Protein AF-A0A931HHF3-F1 (afdb_monomer)

Sequence (99 aa):
PATTTELGSLPTGGPAVGPARRNSMGQASVRIAARLAHGELATRTHRSHASDPTVDNDELLSLLGEYLLAGGLEKPEIHATLGGQPIVVDLQAPQRPTR

Structure (mmCIF, N/CA/C/O backbone):
data_AF-A0A931HHF3-F1
#
_entry.id   AF-A0A931HHF3-F1
#
loop_
_atom_site.group_PDB
_atom_site.id
_atom_site.type_symbol
_atom_site.label_atom_id
_atom_site.label_alt_id
_atom_site.label_comp_id
_atom_site.label_asym_id
_atom_site.label_entity_id
_atom_site.label_seq_id
_atom_site.pdbx_PDB_ins_code
_atom_site.Cartn_x
_atom_site.Cartn_y
_atom_site.Cartn_z
_atom_site.occupancy
_atom_site.B_iso_or_equiv
_atom_site.auth_seq_id
_atom_site.auth_comp_id
_atom_site.auth_asym_id
_atom_site.auth_atom_id
_atom_site.pdbx_PDB_model_num
ATOM 1 N N . PRO A 1 1 ? -12.761 -1.012 65.355 1.00 38.38 1 PRO A N 1
ATOM 2 C CA . PRO A 1 1 ? -13.488 -0.106 64.436 1.00 38.38 1 PRO A CA 1
ATOM 3 C C . PRO A 1 1 ? -12.547 0.516 63.390 1.00 38.38 1 PRO A C 1
ATOM 5 O O . PRO A 1 1 ? -11.536 1.098 63.763 1.00 38.38 1 PRO A O 1
ATOM 8 N N . ALA A 1 2 ? -12.927 0.332 62.117 1.00 43.00 2 ALA A N 1
ATOM 9 C CA . ALA A 1 2 ? -12.391 0.878 60.860 1.00 43.00 2 ALA A CA 1
ATOM 10 C C . ALA A 1 2 ? -10.985 0.439 60.393 1.00 43.00 2 ALA A C 1
ATOM 12 O O . ALA A 1 2 ? -10.009 1.180 60.456 1.00 43.00 2 ALA A O 1
ATOM 13 N N . THR A 1 3 ? -10.942 -0.767 59.826 1.00 44.69 3 THR A N 1
ATOM 14 C CA . THR A 1 3 ? -9.999 -1.197 58.787 1.00 44.69 3 THR A CA 1
ATOM 15 C C . THR A 1 3 ? -10.467 -0.615 57.448 1.00 44.69 3 THR A C 1
ATOM 17 O O . THR A 1 3 ? -11.558 -0.958 56.999 1.00 44.69 3 THR A O 1
ATOM 20 N N . THR A 1 4 ? -9.662 0.222 56.794 1.00 49.81 4 THR A N 1
ATOM 21 C CA . THR A 1 4 ? -9.855 0.572 55.376 1.00 49.81 4 THR A CA 1
ATOM 22 C C . THR A 1 4 ? -8.587 0.183 54.637 1.00 49.81 4 THR A C 1
ATOM 24 O O . THR A 1 4 ? -7.662 0.971 54.470 1.00 49.81 4 THR A O 1
ATOM 27 N N . THR A 1 5 ? -8.520 -1.092 54.266 1.00 49.94 5 THR A N 1
ATOM 28 C CA . THR A 1 5 ? -7.602 -1.574 53.238 1.00 49.94 5 THR A CA 1
ATOM 29 C C . THR A 1 5 ? -8.188 -1.129 51.910 1.00 49.94 5 THR A C 1
ATOM 31 O O . THR A 1 5 ? -9.261 -1.591 51.523 1.00 49.94 5 THR A O 1
ATOM 34 N N . GLU A 1 6 ? -7.517 -0.188 51.252 1.00 47.78 6 GLU A N 1
ATOM 35 C CA . GLU A 1 6 ? -7.880 0.241 49.909 1.00 47.78 6 GLU A CA 1
ATOM 36 C C . GLU A 1 6 ? -7.833 -0.967 48.973 1.00 47.78 6 GLU A C 1
ATOM 38 O O . GLU A 1 6 ? -6.797 -1.607 48.775 1.00 47.78 6 GLU A O 1
ATOM 43 N N . LEU A 1 7 ? -9.010 -1.315 48.457 1.00 44.09 7 LEU A N 1
ATOM 44 C CA . LEU A 1 7 ? -9.195 -2.295 47.406 1.00 44.09 7 LEU A CA 1
ATOM 45 C C . LEU A 1 7 ? -8.416 -1.815 46.183 1.00 44.09 7 LEU A C 1
ATOM 47 O O . LEU A 1 7 ? -8.849 -0.915 45.466 1.00 44.09 7 LEU A O 1
ATOM 51 N N . GLY A 1 8 ? -7.263 -2.440 45.952 1.00 41.91 8 GLY A N 1
ATOM 52 C CA . GLY A 1 8 ? -6.588 -2.401 44.669 1.00 41.91 8 GLY A CA 1
ATOM 53 C C . GLY A 1 8 ? -7.566 -2.860 43.595 1.00 41.91 8 GLY A C 1
ATOM 54 O O . GLY A 1 8 ? -7.943 -4.030 43.539 1.00 41.91 8 GLY A O 1
ATOM 55 N N . SER A 1 9 ? -8.005 -1.909 42.777 1.00 42.09 9 SER A N 1
ATOM 56 C CA . SER A 1 9 ? -8.811 -2.139 41.589 1.00 42.09 9 SER A CA 1
ATOM 57 C C . SER A 1 9 ? -8.144 -3.198 40.715 1.00 42.09 9 SER A C 1
ATOM 59 O O . SER A 1 9 ? -7.090 -2.958 40.127 1.00 42.09 9 SER A O 1
ATOM 61 N N . LEU A 1 10 ? -8.760 -4.376 40.621 1.00 53.38 10 LEU A N 1
ATOM 62 C CA . LEU A 1 10 ? -8.417 -5.353 39.598 1.00 53.38 10 LEU A CA 1
ATOM 63 C C . LEU A 1 10 ? -8.785 -4.751 38.232 1.00 53.38 10 LEU A C 1
ATOM 65 O O . LEU A 1 10 ? -9.951 -4.393 38.040 1.00 53.38 10 LEU A O 1
ATOM 69 N N . PRO A 1 11 ? -7.869 -4.673 37.251 1.00 52.28 11 PRO A N 1
ATOM 70 C CA . PRO A 1 11 ? -8.280 -4.474 35.874 1.00 52.28 11 PRO A CA 1
ATOM 71 C C . PRO A 1 11 ? -8.943 -5.765 35.373 1.00 52.28 11 PRO A C 1
ATOM 73 O O . PRO A 1 11 ? -8.304 -6.665 34.832 1.00 52.28 11 PRO A O 1
ATOM 76 N N . THR A 1 12 ? -10.257 -5.852 35.565 1.00 56.12 12 THR A N 1
ATOM 77 C CA . THR A 1 12 ? -11.139 -6.684 34.746 1.00 56.12 12 THR A CA 1
ATOM 78 C C . THR A 1 12 ? -11.102 -6.134 33.324 1.00 56.12 12 THR A C 1
ATOM 80 O O . THR A 1 12 ? -11.582 -5.029 33.086 1.00 56.12 12 THR A O 1
ATOM 83 N N . GLY A 1 13 ? -10.555 -6.892 32.369 1.00 47.41 13 GLY A N 1
ATOM 84 C CA . GLY A 1 13 ? -10.760 -6.577 30.953 1.00 47.41 13 GLY A CA 1
ATOM 85 C C . GLY A 1 13 ? -9.729 -7.122 29.971 1.00 47.41 13 GLY A C 1
ATOM 86 O O . GLY A 1 13 ? -9.101 -6.323 29.293 1.00 47.41 13 GLY A O 1
ATOM 87 N N . GLY A 1 14 ? -9.606 -8.452 29.848 1.00 58.06 14 GLY A N 1
ATOM 88 C CA . GLY A 1 14 ? -9.016 -9.142 28.684 1.00 58.06 14 GLY A CA 1
ATOM 89 C C . GLY A 1 14 ? -7.568 -8.774 28.303 1.00 58.06 14 GLY A C 1
ATOM 90 O O . GLY A 1 14 ? -6.961 -7.863 28.860 1.00 58.06 14 GLY A O 1
ATOM 91 N N . PRO A 1 15 ? -6.944 -9.476 27.340 1.00 50.88 15 PRO A N 1
ATOM 92 C CA . PRO A 1 15 ? -5.709 -8.984 26.756 1.00 50.88 15 PRO A CA 1
ATOM 93 C C . PRO A 1 15 ? -6.043 -7.700 25.993 1.00 50.88 15 PRO A C 1
ATOM 95 O O . PRO A 1 15 ? -6.559 -7.746 24.878 1.00 50.88 15 PRO A O 1
ATOM 98 N N . ALA A 1 16 ? -5.750 -6.547 26.591 1.00 53.59 16 ALA A N 1
ATOM 99 C CA . ALA A 1 16 ? -5.701 -5.285 25.879 1.00 53.59 16 ALA A CA 1
ATOM 100 C C . ALA A 1 16 ? -4.685 -5.441 24.736 1.00 53.59 16 ALA A C 1
ATOM 102 O O . ALA A 1 16 ? -3.465 -5.389 24.927 1.00 53.59 16 ALA A O 1
ATOM 103 N N . VAL A 1 17 ? -5.186 -5.709 23.530 1.00 52.97 17 VAL A N 1
ATOM 104 C CA . VAL A 1 17 ? -4.410 -5.646 22.294 1.00 52.97 17 VAL A CA 1
ATOM 105 C C . VAL A 1 17 ? -4.116 -4.166 22.088 1.00 52.97 17 VAL A C 1
ATOM 107 O O . VAL A 1 17 ? -4.866 -3.448 21.437 1.00 52.97 17 VAL A O 1
ATOM 110 N N . GLY A 1 18 ? -3.065 -3.68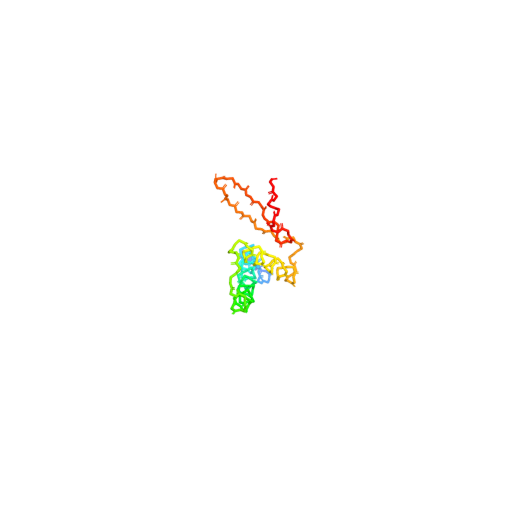2 22.750 1.00 52.47 18 GLY A N 1
ATOM 111 C CA . GLY A 1 18 ? -2.677 -2.282 22.677 1.00 52.47 18 GLY A CA 1
ATOM 112 C C . GLY A 1 18 ? -2.430 -1.849 21.225 1.00 52.47 18 GLY A C 1
ATOM 113 O O . GLY A 1 18 ? -2.145 -2.698 20.372 1.00 52.47 18 GLY A O 1
ATOM 114 N N . PRO A 1 19 ? -2.467 -0.538 20.932 1.00 58.00 19 PRO A N 1
ATOM 115 C CA . PRO A 1 19 ? -2.229 0.009 19.592 1.00 58.00 19 PRO A CA 1
ATOM 116 C C . PRO A 1 19 ? -0.956 -0.544 18.936 1.00 58.00 19 PRO A C 1
ATOM 118 O O . PRO A 1 19 ? -0.950 -0.874 17.756 1.00 58.00 19 PRO A O 1
ATOM 121 N N . ALA A 1 20 ? 0.099 -0.757 19.728 1.00 58.12 20 ALA A N 1
ATOM 122 C CA . ALA A 1 20 ? 1.347 -1.366 19.275 1.00 58.12 20 ALA A CA 1
ATOM 123 C C . ALA A 1 20 ? 1.179 -2.812 18.772 1.00 58.12 20 ALA A C 1
ATOM 125 O O . ALA A 1 20 ? 1.805 -3.188 17.786 1.00 58.12 20 ALA A O 1
ATOM 126 N N . ARG A 1 21 ? 0.314 -3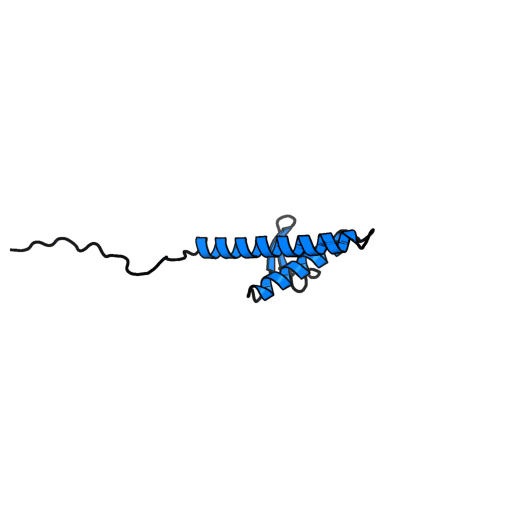.616 19.407 1.00 58.16 21 ARG A N 1
ATOM 127 C CA . ARG A 1 21 ? 0.050 -5.011 19.022 1.00 58.16 21 ARG A CA 1
ATOM 128 C C . ARG A 1 21 ? -0.834 -5.089 17.766 1.00 58.16 21 ARG A C 1
ATOM 130 O O . ARG A 1 21 ? -0.640 -5.960 16.921 1.00 58.16 21 ARG A O 1
ATOM 137 N N . ARG A 1 22 ? -1.755 -4.129 17.603 1.00 59.97 22 ARG A N 1
ATOM 138 C CA . ARG A 1 22 ? -2.531 -3.927 16.365 1.00 59.97 22 ARG A CA 1
ATOM 139 C C . ARG A 1 22 ? -1.620 -3.501 15.204 1.00 59.97 22 ARG A C 1
ATOM 141 O O . ARG A 1 22 ? -1.716 -4.071 14.122 1.00 59.97 22 ARG A O 1
ATOM 148 N N . ASN A 1 23 ? -0.668 -2.601 15.462 1.00 65.44 23 ASN A N 1
ATOM 149 C CA . ASN A 1 23 ? 0.348 -2.189 14.490 1.00 65.44 23 ASN A CA 1
ATOM 150 C C . ASN A 1 23 ? 1.312 -3.332 14.141 1.00 65.44 23 ASN A C 1
ATOM 152 O O . ASN A 1 23 ? 1.655 -3.500 12.974 1.00 65.44 23 ASN A O 1
ATOM 156 N N . SER A 1 24 ? 1.727 -4.150 15.116 1.00 69.44 24 SER A N 1
ATOM 157 C CA . SER A 1 24 ? 2.602 -5.300 14.855 1.00 69.44 24 SER A CA 1
ATOM 158 C C . SER A 1 24 ? 1.900 -6.382 14.042 1.00 69.44 24 SER A C 1
ATOM 160 O O . SER A 1 24 ? 2.523 -6.979 13.172 1.00 69.44 24 SER A O 1
ATOM 162 N N . MET A 1 25 ? 0.608 -6.616 14.299 1.00 72.50 25 MET A N 1
ATOM 163 C CA . MET A 1 25 ? -0.193 -7.553 13.515 1.00 72.50 25 MET A CA 1
ATOM 164 C C . MET A 1 25 ? -0.368 -7.041 12.084 1.00 72.50 25 MET A C 1
ATOM 166 O O . MET A 1 25 ? -0.062 -7.780 11.161 1.00 72.50 25 MET A O 1
ATOM 170 N N . GLY A 1 26 ? -0.721 -5.764 11.894 1.00 75.81 26 GLY A N 1
ATOM 171 C CA . GLY A 1 26 ? -0.811 -5.153 10.562 1.00 75.81 26 GLY A CA 1
ATOM 172 C C . GLY A 1 26 ? 0.509 -5.207 9.785 1.00 75.81 26 GLY A C 1
ATOM 173 O O . GLY A 1 26 ? 0.528 -5.617 8.629 1.00 75.81 26 GLY A O 1
ATOM 174 N N . GLN A 1 27 ? 1.639 -4.892 10.430 1.00 76.19 27 GLN A N 1
ATOM 175 C CA . GLN A 1 27 ? 2.957 -5.032 9.800 1.00 76.19 27 GLN A CA 1
ATOM 176 C C . GLN A 1 27 ? 3.305 -6.485 9.464 1.00 76.19 27 GLN A C 1
ATOM 178 O O . GLN A 1 27 ? 3.934 -6.734 8.438 1.00 76.19 27 GLN A O 1
ATOM 183 N N . ALA A 1 28 ? 2.916 -7.449 10.303 1.00 75.19 28 ALA A N 1
ATOM 184 C CA . ALA A 1 28 ? 3.101 -8.863 9.998 1.00 75.19 28 ALA A CA 1
ATOM 185 C C . ALA A 1 28 ? 2.276 -9.273 8.767 1.00 75.19 28 ALA A C 1
ATOM 187 O O . ALA A 1 28 ? 2.825 -9.920 7.878 1.00 75.19 28 ALA A O 1
ATOM 188 N N . SER A 1 29 ? 1.017 -8.831 8.662 1.00 73.25 29 SER A N 1
ATOM 189 C CA . SER A 1 29 ? 0.159 -9.062 7.491 1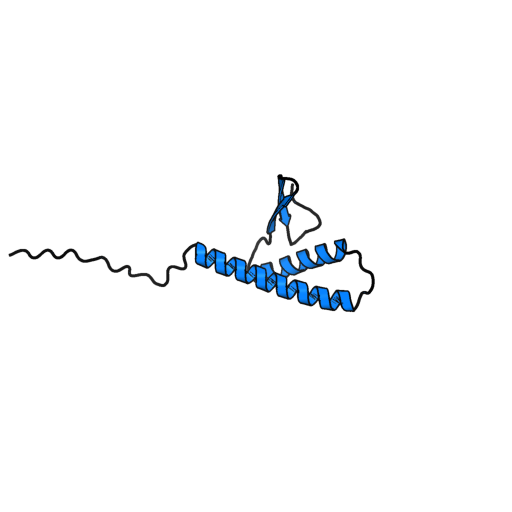.00 73.25 29 SER A CA 1
ATOM 190 C C . SER A 1 29 ? 0.778 -8.501 6.213 1.00 73.25 29 SER A C 1
ATOM 192 O O . SER A 1 29 ? 0.880 -9.215 5.221 1.00 73.25 29 SER A O 1
ATOM 194 N N . VAL A 1 30 ? 1.268 -7.256 6.257 1.00 77.75 30 VAL A N 1
ATOM 195 C CA . VAL A 1 30 ? 1.941 -6.607 5.119 1.00 77.75 30 VAL A CA 1
ATOM 196 C C . VAL A 1 30 ? 3.192 -7.378 4.705 1.00 77.75 30 VAL A C 1
ATOM 198 O O . VAL A 1 30 ? 3.409 -7.608 3.520 1.00 77.75 30 VAL A O 1
ATOM 201 N N . ARG A 1 31 ? 4.002 -7.842 5.665 1.00 82.75 31 ARG A N 1
ATOM 202 C CA . ARG A 1 31 ? 5.202 -8.645 5.371 1.00 82.75 31 ARG A CA 1
ATOM 203 C C . ARG A 1 31 ? 4.862 -9.999 4.751 1.00 82.75 31 ARG A C 1
ATOM 205 O O . ARG A 1 31 ? 5.588 -10.453 3.871 1.00 82.75 31 ARG A O 1
ATOM 212 N N . ILE A 1 32 ? 3.787 -10.647 5.201 1.00 81.81 32 ILE A N 1
ATOM 213 C CA . ILE A 1 32 ? 3.318 -11.914 4.625 1.00 81.81 32 ILE A CA 1
ATOM 214 C C . ILE A 1 32 ? 2.813 -11.679 3.200 1.00 81.81 32 ILE A C 1
ATOM 216 O O . ILE A 1 32 ? 3.272 -12.365 2.293 1.00 81.81 32 ILE A O 1
ATOM 220 N N . ALA A 1 33 ? 1.956 -10.677 2.992 1.00 81.06 33 ALA A N 1
ATOM 221 C CA . ALA A 1 33 ? 1.459 -10.283 1.675 1.00 81.06 33 ALA A CA 1
ATOM 222 C C . ALA A 1 33 ? 2.608 -9.961 0.706 1.00 81.06 33 ALA A C 1
ATOM 224 O O . ALA A 1 33 ? 2.641 -10.482 -0.403 1.00 81.06 33 ALA A O 1
ATOM 225 N N . ALA A 1 34 ? 3.614 -9.203 1.155 1.00 80.94 34 ALA A N 1
ATOM 226 C CA . ALA A 1 34 ? 4.803 -8.903 0.360 1.00 80.94 34 ALA A CA 1
ATOM 227 C C . ALA A 1 34 ? 5.594 -10.167 -0.004 1.00 80.94 34 ALA A C 1
ATOM 229 O O . ALA A 1 34 ? 6.065 -10.300 -1.131 1.00 80.94 34 ALA A O 1
ATOM 230 N N . ARG A 1 35 ? 5.722 -11.124 0.924 1.00 82.00 35 ARG A N 1
ATOM 231 C CA . ARG A 1 35 ? 6.409 -12.394 0.656 1.00 82.00 35 ARG A CA 1
ATOM 232 C C . ARG A 1 35 ? 5.647 -13.264 -0.346 1.00 82.00 35 ARG A C 1
ATOM 234 O O . ARG A 1 35 ? 6.287 -13.890 -1.186 1.00 82.00 35 ARG A O 1
ATOM 24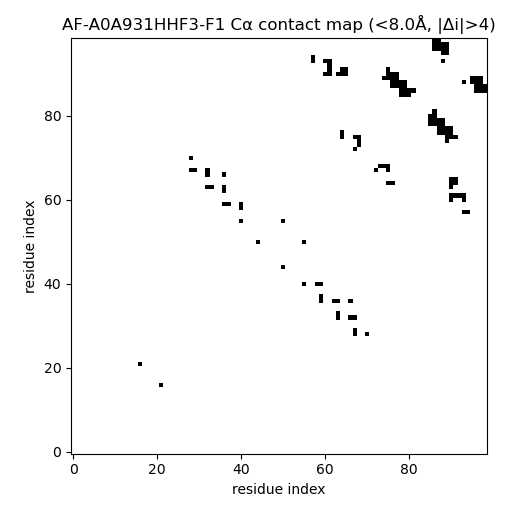1 N N . LEU A 1 36 ? 4.317 -13.299 -0.255 1.00 82.88 36 LEU A N 1
ATOM 242 C CA . LEU A 1 36 ? 3.460 -14.011 -1.206 1.00 82.88 36 LEU A CA 1
ATOM 243 C C . LEU A 1 36 ? 3.554 -13.380 -2.599 1.00 82.88 36 LEU A C 1
ATOM 245 O O . LEU A 1 36 ? 3.856 -14.082 -3.562 1.00 82.88 36 LEU A O 1
ATOM 249 N N . ALA A 1 37 ? 3.423 -12.054 -2.678 1.00 79.62 37 ALA A N 1
ATOM 250 C CA . ALA A 1 37 ? 3.540 -11.310 -3.926 1.00 79.62 37 ALA A CA 1
ATOM 251 C C . ALA A 1 37 ? 4.905 -11.524 -4.601 1.00 79.62 37 ALA A C 1
ATOM 253 O O . ALA A 1 37 ? 4.987 -11.811 -5.793 1.00 79.62 37 ALA A O 1
ATOM 254 N N . HIS A 1 38 ? 5.992 -11.466 -3.826 1.00 78.81 38 HIS A N 1
ATOM 255 C CA . HIS A 1 38 ? 7.338 -11.673 -4.356 1.00 78.81 38 HIS A CA 1
ATOM 256 C C . HIS A 1 38 ? 7.564 -13.107 -4.867 1.00 78.81 38 HIS A C 1
ATOM 258 O O . HIS A 1 38 ? 8.235 -13.299 -5.877 1.00 78.81 38 HIS A O 1
ATOM 264 N N . GLY A 1 39 ? 6.998 -14.122 -4.203 1.00 74.12 39 GLY A N 1
ATOM 265 C CA . GLY A 1 39 ? 7.089 -15.517 -4.651 1.00 74.12 39 GLY A CA 1
ATOM 266 C C . GLY A 1 39 ? 6.344 -15.777 -5.966 1.00 74.12 39 GLY A C 1
ATOM 267 O O . GLY A 1 39 ? 6.852 -16.472 -6.851 1.00 74.12 39 GLY A O 1
ATOM 268 N N . GLU A 1 40 ? 5.163 -15.185 -6.126 1.00 77.50 40 GLU A N 1
ATOM 269 C CA . GLU A 1 40 ? 4.421 -15.238 -7.386 1.00 77.50 40 GLU A CA 1
ATOM 270 C C . GLU A 1 40 ? 5.138 -14.506 -8.518 1.00 77.50 40 GLU A C 1
ATOM 272 O O . GLU A 1 40 ? 5.252 -15.043 -9.618 1.00 77.50 40 GLU A O 1
ATOM 277 N N . LEU A 1 41 ? 5.684 -13.318 -8.259 1.00 74.81 41 LEU A N 1
ATOM 278 C CA . LEU A 1 41 ? 6.435 -12.600 -9.282 1.00 74.81 41 LEU A CA 1
ATOM 279 C C . LEU A 1 41 ? 7.693 -13.375 -9.686 1.00 74.81 41 LEU A C 1
ATOM 281 O O . LEU A 1 41 ? 7.917 -13.590 -10.870 1.00 74.81 41 LEU A O 1
ATOM 285 N N . ALA A 1 42 ? 8.456 -13.907 -8.728 1.00 70.81 42 ALA A N 1
ATOM 286 C CA . ALA A 1 42 ? 9.643 -14.710 -9.024 1.00 70.81 42 ALA A CA 1
ATOM 287 C C . ALA A 1 42 ? 9.326 -15.941 -9.897 1.00 70.81 42 ALA A C 1
ATOM 289 O O . ALA A 1 42 ? 10.115 -16.306 -10.771 1.00 70.81 42 ALA A O 1
ATOM 290 N N . THR A 1 43 ? 8.156 -16.566 -9.709 1.00 72.62 43 THR A N 1
ATOM 291 C CA . THR A 1 43 ? 7.706 -17.679 -10.565 1.00 72.62 43 THR A CA 1
ATOM 292 C C . THR A 1 43 ? 7.257 -17.229 -11.961 1.00 72.62 43 THR A C 1
ATOM 294 O O . THR A 1 43 ? 7.441 -17.989 -12.916 1.00 72.62 43 THR A O 1
ATOM 297 N N . ARG A 1 44 ? 6.734 -16.003 -12.118 1.00 69.25 44 ARG A N 1
ATOM 298 C CA . ARG A 1 44 ? 6.410 -15.389 -13.423 1.00 69.25 44 ARG A CA 1
ATOM 299 C C . ARG A 1 44 ? 7.672 -14.932 -14.168 1.00 69.25 44 ARG A C 1
ATOM 301 O O . ARG A 1 44 ? 7.837 -15.279 -15.337 1.00 69.25 44 ARG A O 1
ATOM 308 N N . THR A 1 45 ? 8.607 -14.271 -13.487 1.00 62.31 45 THR A N 1
ATOM 309 C CA . THR A 1 45 ? 9.895 -13.811 -14.036 1.00 62.31 45 THR A CA 1
ATOM 310 C C . THR A 1 45 ? 10.767 -14.974 -14.511 1.00 62.31 45 THR A C 1
ATOM 312 O O . THR A 1 45 ? 11.373 -14.894 -15.574 1.00 62.31 45 THR A O 1
ATOM 315 N N . HIS A 1 46 ? 10.778 -16.113 -13.805 1.00 59.00 46 HIS A N 1
ATOM 316 C CA . HIS A 1 46 ? 11.485 -17.312 -14.282 1.00 59.00 46 HIS A CA 1
ATOM 317 C C . HIS A 1 46 ? 10.949 -17.854 -15.622 1.00 59.00 46 HIS A C 1
ATOM 319 O O . HIS A 1 46 ? 11.662 -18.588 -16.310 1.00 59.00 46 HIS A O 1
ATOM 325 N N . ARG A 1 47 ? 9.705 -17.518 -15.992 1.00 60.16 47 ARG A N 1
ATOM 326 C CA . ARG A 1 47 ? 9.071 -17.908 -17.260 1.00 60.16 47 ARG A CA 1
ATOM 327 C C . ARG A 1 47 ? 9.249 -16.846 -18.354 1.00 60.16 47 ARG A C 1
ATOM 329 O O . ARG A 1 47 ? 9.350 -17.211 -19.522 1.00 60.16 47 ARG A O 1
ATOM 336 N N . SER A 1 48 ? 9.325 -15.569 -17.983 1.00 54.88 48 SER A N 1
ATOM 337 C CA . SER A 1 48 ? 9.521 -14.436 -18.894 1.00 54.88 48 SER A CA 1
ATOM 338 C C . SER A 1 48 ? 10.962 -13.928 -18.824 1.00 54.88 48 SER A C 1
ATOM 340 O O . SER A 1 48 ? 11.289 -12.995 -18.100 1.00 54.88 48 SER A O 1
ATOM 342 N N . HIS A 1 49 ? 11.853 -14.556 -19.589 1.00 50.28 49 HIS A N 1
ATOM 343 C CA . HIS A 1 49 ? 13.219 -14.065 -19.766 1.00 50.28 49 HIS A CA 1
ATOM 344 C C . HIS A 1 49 ? 13.164 -12.770 -20.608 1.00 50.28 49 HIS A C 1
ATOM 346 O O . HIS A 1 49 ? 12.866 -12.851 -21.797 1.00 50.28 49 HIS A O 1
ATOM 352 N N . ALA A 1 50 ? 13.467 -11.619 -19.990 1.00 54.53 50 ALA A N 1
ATOM 353 C CA . ALA A 1 50 ? 13.515 -10.253 -20.553 1.00 54.53 50 ALA A CA 1
ATOM 354 C C . ALA A 1 50 ? 12.261 -9.363 -20.371 1.00 54.53 50 ALA A C 1
ATOM 356 O O . ALA A 1 50 ? 11.728 -8.832 -21.345 1.00 54.53 50 ALA A O 1
ATOM 357 N N . SER A 1 51 ? 11.826 -9.133 -19.128 1.00 56.53 51 SER A N 1
ATOM 358 C CA . SER A 1 51 ? 10.949 -8.002 -18.776 1.00 56.53 51 SER A CA 1
ATOM 359 C C . SER A 1 51 ? 11.744 -6.823 -18.195 1.00 56.53 51 SER A C 1
ATOM 361 O O . SER A 1 51 ? 12.796 -6.989 -17.579 1.00 56.53 51 SER A O 1
ATOM 363 N N . ASP A 1 52 ? 11.261 -5.610 -18.472 1.00 58.62 52 ASP A N 1
ATOM 364 C CA . ASP A 1 52 ? 11.766 -4.356 -17.912 1.00 58.62 52 ASP A CA 1
ATOM 365 C C . ASP A 1 52 ? 11.586 -4.371 -16.379 1.00 58.62 52 ASP A C 1
ATOM 367 O O . ASP A 1 52 ? 10.464 -4.590 -15.912 1.00 58.62 52 ASP A O 1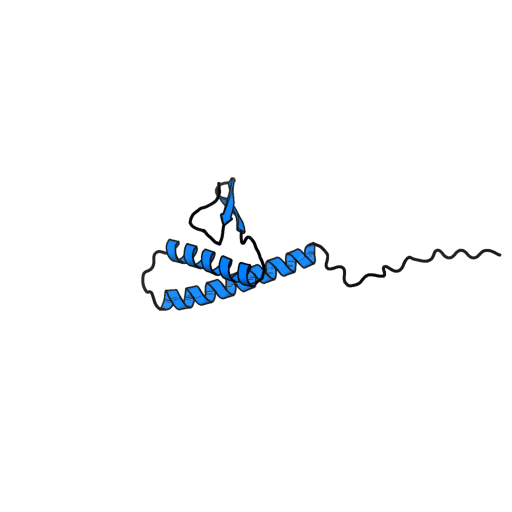
ATOM 371 N N . PRO A 1 53 ? 12.642 -4.112 -15.583 1.00 60.97 53 PRO A N 1
ATOM 372 C CA . PRO A 1 53 ? 12.572 -4.175 -14.124 1.00 60.97 53 PRO A CA 1
ATOM 373 C C . PRO A 1 53 ? 11.539 -3.217 -13.518 1.00 60.97 53 PRO A C 1
ATOM 375 O O . PRO A 1 53 ? 11.108 -3.422 -12.387 1.00 60.97 53 PRO A O 1
ATOM 378 N N . THR A 1 54 ? 11.134 -2.158 -14.223 1.00 64.50 54 THR A N 1
ATOM 379 C CA . THR A 1 54 ? 10.087 -1.241 -13.747 1.00 64.50 54 THR A CA 1
ATOM 380 C C . THR A 1 54 ? 8.692 -1.863 -13.817 1.00 64.50 54 THR A C 1
ATOM 382 O O . THR A 1 54 ? 7.905 -1.693 -12.888 1.00 64.50 54 THR A O 1
ATOM 385 N N . VAL A 1 55 ? 8.423 -2.668 -14.848 1.00 66.12 55 VAL A N 1
ATOM 386 C CA . VAL A 1 55 ? 7.153 -3.390 -15.024 1.00 66.12 55 VAL A CA 1
ATOM 387 C C . VAL A 1 55 ? 6.989 -4.453 -13.939 1.00 66.12 55 VAL A C 1
ATOM 389 O O . VAL A 1 55 ? 5.917 -4.569 -13.347 1.00 66.12 55 VAL A O 1
ATOM 392 N N . ASP A 1 56 ? 8.075 -5.157 -13.608 1.00 72.50 56 ASP A N 1
ATOM 393 C CA . ASP A 1 56 ? 8.087 -6.147 -12.528 1.00 72.50 56 ASP A CA 1
ATOM 394 C C . ASP A 1 56 ? 7.769 -5.499 -11.159 1.00 72.50 56 ASP A C 1
ATOM 396 O O . ASP A 1 56 ? 7.103 -6.101 -10.315 1.00 72.50 56 ASP A O 1
ATOM 400 N N . ASN A 1 57 ? 8.200 -4.250 -10.928 1.00 78.62 57 ASN A N 1
ATOM 401 C CA . ASN A 1 57 ? 7.890 -3.521 -9.693 1.00 78.62 57 ASN A CA 1
ATOM 402 C C . ASN A 1 57 ? 6.417 -3.095 -9.614 1.00 78.62 57 ASN A C 1
ATOM 404 O O . ASN A 1 57 ? 5.804 -3.241 -8.557 1.00 78.62 57 ASN A O 1
ATOM 408 N N . ASP A 1 58 ? 5.829 -2.608 -10.706 1.00 81.88 58 ASP A N 1
ATOM 409 C CA . ASP A 1 58 ? 4.407 -2.243 -10.736 1.00 81.88 58 ASP A CA 1
ATOM 410 C C . ASP A 1 58 ? 3.499 -3.464 -10.539 1.00 81.88 58 ASP A C 1
ATOM 412 O O . ASP A 1 58 ? 2.494 -3.392 -9.823 1.00 81.88 58 ASP A O 1
ATOM 416 N N . GLU A 1 59 ? 3.867 -4.606 -11.128 1.00 81.88 59 GLU A N 1
ATOM 417 C CA . GLU A 1 59 ? 3.153 -5.871 -10.939 1.00 8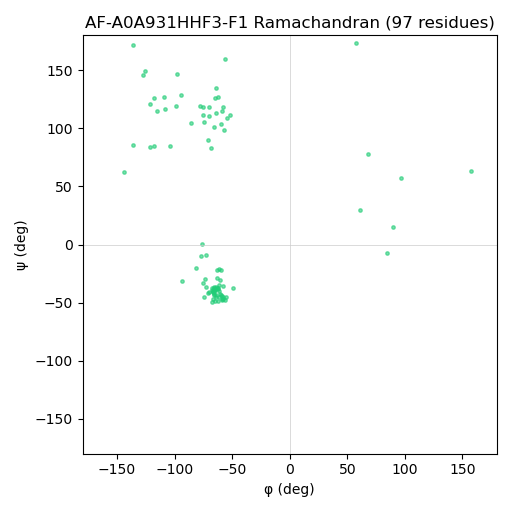1.88 59 GLU A CA 1
ATOM 418 C C . GLU A 1 59 ? 3.274 -6.363 -9.488 1.00 81.88 59 GLU A C 1
ATOM 420 O O . GLU A 1 59 ? 2.277 -6.782 -8.894 1.00 81.88 59 GLU A O 1
ATOM 425 N N . LEU A 1 60 ? 4.455 -6.223 -8.870 1.00 85.06 60 LEU A N 1
ATOM 426 C CA . LEU A 1 60 ? 4.652 -6.516 -7.447 1.00 85.06 60 LEU A CA 1
ATOM 427 C C . LEU A 1 60 ? 3.749 -5.661 -6.555 1.00 85.06 60 LEU A C 1
ATOM 429 O O . LEU A 1 60 ? 3.127 -6.183 -5.627 1.00 85.06 60 LEU A O 1
ATOM 433 N N . LEU A 1 61 ? 3.703 -4.351 -6.806 1.00 87.81 61 LEU A N 1
ATOM 434 C CA . LEU A 1 61 ? 2.904 -3.411 -6.021 1.00 87.81 61 LEU A CA 1
ATOM 435 C C . LEU A 1 61 ? 1.406 -3.689 -6.179 1.00 87.81 61 LEU A C 1
ATOM 437 O O . LEU A 1 61 ? 0.683 -3.676 -5.183 1.00 87.81 61 LEU A O 1
ATOM 441 N N . SER A 1 62 ? 0.968 -4.020 -7.394 1.00 85.75 62 SER A N 1
ATOM 442 C CA . SER A 1 62 ? -0.419 -4.404 -7.675 1.00 85.75 62 SER A CA 1
ATOM 443 C C . SER A 1 62 ? -0.805 -5.677 -6.918 1.00 85.75 62 SER A C 1
ATOM 445 O O . SER A 1 62 ? -1.810 -5.711 -6.209 1.00 85.75 62 SER A O 1
ATOM 447 N N . LEU A 1 63 ? 0.042 -6.708 -6.988 1.00 87.25 63 LEU A N 1
ATOM 448 C CA . LEU A 1 63 ? -0.196 -7.985 -6.319 1.00 87.25 63 LEU A CA 1
ATOM 449 C C . LEU A 1 63 ? -0.179 -7.842 -4.788 1.00 87.25 63 LEU A C 1
ATOM 451 O O . LEU A 1 63 ? -0.989 -8.446 -4.086 1.00 87.25 63 LEU A O 1
ATOM 455 N N . LEU A 1 64 ? 0.701 -6.994 -4.249 1.00 87.44 64 LEU A N 1
ATOM 456 C CA . LEU A 1 64 ? 0.674 -6.623 -2.834 1.00 87.44 64 LEU A CA 1
ATOM 457 C C . LEU A 1 64 ? -0.663 -5.966 -2.456 1.00 87.44 64 LEU A C 1
ATOM 459 O O . LEU A 1 64 ? -1.228 -6.305 -1.415 1.00 87.44 64 LEU A O 1
ATOM 463 N N . GLY A 1 65 ? -1.175 -5.059 -3.292 1.00 87.81 65 GLY A N 1
ATOM 464 C CA . GLY A 1 65 ? -2.489 -4.440 -3.118 1.00 87.81 65 GLY A CA 1
ATOM 465 C C . GLY A 1 65 ? -3.614 -5.471 -3.035 1.00 87.81 65 GLY A C 1
ATOM 466 O O . GLY A 1 65 ? -4.410 -5.428 -2.096 1.00 87.81 65 GLY A O 1
ATOM 467 N N . GLU A 1 66 ? -3.634 -6.442 -3.950 1.00 88.62 66 GLU A N 1
ATOM 468 C CA . GLU A 1 66 ? -4.609 -7.541 -3.963 1.00 88.62 66 GLU A CA 1
ATOM 469 C C . GLU A 1 66 ? -4.565 -8.374 -2.678 1.00 88.62 66 GLU A C 1
ATOM 471 O O . GLU A 1 66 ? -5.602 -8.623 -2.058 1.00 88.62 66 GLU A O 1
ATOM 476 N N . TYR A 1 67 ? -3.368 -8.758 -2.227 1.00 86.62 67 TYR A N 1
ATOM 477 C CA . TYR A 1 67 ? -3.209 -9.520 -0.989 1.00 86.62 67 TYR A CA 1
ATOM 478 C C . TYR A 1 67 ? -3.666 -8.743 0.249 1.00 86.62 67 TYR A C 1
ATOM 480 O O . TYR A 1 67 ? -4.249 -9.322 1.169 1.00 86.62 67 TYR A O 1
ATOM 488 N N . LEU A 1 68 ? -3.423 -7.432 0.287 1.00 86.44 68 LEU A N 1
ATOM 489 C CA . LEU A 1 68 ? -3.866 -6.579 1.386 1.00 86.44 68 LEU A CA 1
ATOM 490 C C . LEU A 1 68 ? -5.388 -6.389 1.391 1.00 86.44 68 LEU A C 1
ATOM 492 O O . LEU A 1 68 ? -5.997 -6.475 2.458 1.00 86.44 68 LEU A O 1
ATOM 496 N N . LEU A 1 69 ? -6.007 -6.215 0.222 1.00 88.75 69 LEU A N 1
ATOM 497 C CA . LEU A 1 69 ? -7.466 -6.173 0.069 1.00 88.75 69 LEU A CA 1
ATOM 498 C C . LEU A 1 69 ? -8.116 -7.486 0.495 1.00 88.75 69 LEU A C 1
ATOM 500 O O . LEU A 1 69 ? -9.078 -7.475 1.261 1.00 88.75 69 LEU A O 1
ATOM 504 N N . ALA A 1 70 ? -7.559 -8.621 0.064 1.00 84.69 70 ALA A N 1
ATOM 505 C CA . ALA A 1 70 ? -8.010 -9.943 0.491 1.00 84.69 70 ALA A CA 1
ATOM 506 C C . ALA A 1 70 ? -7.868 -10.137 2.013 1.00 84.69 70 ALA A C 1
ATOM 508 O O . ALA A 1 70 ? -8.673 -10.829 2.634 1.00 84.69 70 ALA A O 1
ATOM 509 N N . GLY A 1 71 ? -6.877 -9.483 2.627 1.00 80.38 71 GLY A N 1
ATOM 510 C CA . GLY A 1 71 ? -6.694 -9.400 4.077 1.00 80.38 71 GLY A CA 1
ATOM 511 C C . GLY A 1 71 ? -7.636 -8.426 4.800 1.00 80.38 71 GLY A C 1
ATOM 512 O O . GLY A 1 71 ? -7.535 -8.298 6.021 1.00 80.38 71 GLY A O 1
ATOM 513 N N . GLY A 1 72 ? -8.538 -7.748 4.082 1.00 83.38 72 GLY A N 1
ATOM 514 C CA . GLY A 1 72 ? -9.521 -6.811 4.631 1.00 83.38 72 GLY A CA 1
ATOM 515 C C . GLY A 1 72 ? -9.050 -5.356 4.729 1.00 83.38 72 GLY A C 1
ATOM 516 O O . GLY A 1 72 ? -9.677 -4.568 5.436 1.00 83.38 72 GLY A O 1
ATOM 517 N N . LEU A 1 73 ? -7.952 -4.978 4.063 1.00 82.06 73 LEU A N 1
ATOM 518 C CA . LEU A 1 73 ? -7.504 -3.586 3.995 1.00 82.06 73 LEU A CA 1
ATOM 519 C C . LEU A 1 73 ? -8.221 -2.858 2.849 1.00 82.06 73 LEU A C 1
ATOM 521 O O . LEU A 1 73 ? -7.868 -3.039 1.692 1.00 82.06 73 LEU A O 1
ATOM 525 N N . GLU A 1 74 ? -9.203 -2.015 3.174 1.00 84.19 74 GLU A N 1
ATOM 526 C CA . GLU A 1 74 ? -10.073 -1.344 2.187 1.00 84.19 74 GLU A CA 1
ATOM 527 C C . GLU A 1 74 ? -9.332 -0.391 1.234 1.00 84.19 74 GLU A C 1
ATOM 529 O O . GLU A 1 74 ? -9.765 -0.198 0.101 1.00 84.19 74 GLU A O 1
ATOM 534 N N . LYS A 1 75 ? -8.219 0.201 1.685 1.00 87.31 75 LYS A N 1
ATOM 535 C CA . LYS A 1 75 ? -7.417 1.155 0.911 1.00 87.31 75 LYS A CA 1
ATOM 536 C C . LYS A 1 75 ? -5.923 0.834 1.062 1.00 87.31 75 LYS A C 1
ATOM 538 O O . LYS A 1 75 ? -5.282 1.338 1.988 1.00 87.31 75 LYS A O 1
ATOM 543 N N . PRO A 1 76 ? -5.372 -0.075 0.242 1.00 87.06 76 PRO A N 1
ATOM 544 C CA . PRO A 1 76 ? -3.979 -0.479 0.359 1.00 87.06 76 PRO A CA 1
ATOM 545 C C . PRO A 1 76 ? -3.054 0.623 -0.174 1.00 87.06 76 PRO A C 1
ATOM 547 O O . PRO A 1 76 ? -2.920 0.811 -1.377 1.00 87.06 76 PRO A O 1
ATOM 550 N N . GLU A 1 77 ? -2.399 1.348 0.734 1.00 89.94 77 GLU A N 1
ATOM 551 C CA . GLU A 1 77 ? -1.506 2.464 0.402 1.00 89.94 77 GLU A CA 1
ATOM 552 C C . GLU A 1 77 ? -0.127 2.303 1.051 1.00 89.94 77 GLU A C 1
ATOM 554 O O . GLU A 1 77 ? -0.000 1.819 2.180 1.00 89.94 77 GLU A O 1
ATOM 559 N N . ILE A 1 78 ? 0.915 2.756 0.350 1.00 85.38 78 ILE A N 1
ATOM 560 C CA . ILE A 1 78 ? 2.273 2.878 0.892 1.00 85.38 78 ILE A CA 1
ATOM 561 C C . ILE A 1 78 ? 2.609 4.350 1.060 1.00 85.38 78 ILE A C 1
ATOM 563 O O . ILE A 1 78 ? 2.541 5.132 0.115 1.00 85.38 78 ILE A O 1
ATOM 567 N N . HIS A 1 79 ? 3.025 4.713 2.270 1.00 87.50 79 HIS A N 1
ATOM 568 C CA . HIS A 1 79 ? 3.553 6.036 2.568 1.00 87.50 79 HIS A CA 1
ATOM 569 C C . HIS A 1 79 ? 5.079 5.954 2.558 1.00 87.50 79 HIS A C 1
ATOM 571 O O . HIS A 1 79 ? 5.670 5.206 3.340 1.00 87.50 79 HIS A O 1
ATOM 577 N N . ALA A 1 80 ? 5.714 6.713 1.672 1.00 83.31 80 ALA A N 1
ATOM 578 C CA . ALA A 1 80 ? 7.164 6.749 1.525 1.00 83.31 80 ALA A CA 1
ATOM 579 C C . ALA A 1 80 ? 7.654 8.192 1.380 1.00 83.31 80 ALA A C 1
ATOM 581 O O . ALA A 1 80 ? 6.863 9.120 1.236 1.00 83.31 80 ALA A O 1
ATOM 582 N N . THR A 1 81 ? 8.970 8.385 1.408 1.00 85.88 81 THR A N 1
ATOM 583 C CA . THR A 1 81 ? 9.589 9.694 1.185 1.00 85.88 81 THR A CA 1
ATOM 584 C C . THR A 1 81 ? 10.527 9.596 -0.007 1.00 85.88 81 THR A C 1
ATOM 586 O O . THR A 1 81 ? 11.479 8.818 0.023 1.00 85.88 81 THR A O 1
ATOM 589 N N . LEU A 1 82 ? 10.288 10.402 -1.040 1.00 80.62 82 LEU A N 1
ATOM 590 C CA . LEU A 1 82 ? 11.123 10.479 -2.237 1.00 80.62 82 LEU A CA 1
ATOM 591 C C . LEU A 1 82 ? 11.748 11.873 -2.319 1.00 80.62 82 LEU A C 1
ATOM 593 O O . LEU A 1 82 ? 11.043 12.870 -2.436 1.00 80.62 82 LEU A O 1
ATOM 597 N N . GLY A 1 83 ? 13.076 11.961 -2.201 1.00 85.31 83 GLY A N 1
ATOM 598 C CA . GLY A 1 83 ? 13.780 13.251 -2.249 1.00 85.31 83 GLY A CA 1
ATOM 599 C C . GLY A 1 83 ? 13.378 14.229 -1.134 1.00 85.31 83 GLY A C 1
ATOM 600 O O . GLY A 1 83 ? 13.390 15.436 -1.345 1.00 85.31 83 GLY A O 1
ATOM 601 N N . GLY A 1 84 ? 12.983 13.720 0.038 1.00 90.25 84 GLY A N 1
ATOM 602 C CA . GLY A 1 84 ? 12.501 14.533 1.164 1.00 90.25 84 GLY A CA 1
ATOM 603 C C . GLY A 1 84 ? 11.012 14.892 1.108 1.00 90.25 84 GLY A C 1
ATOM 604 O O . GLY A 1 84 ? 10.483 15.396 2.095 1.00 90.25 84 GLY A O 1
ATOM 605 N N . GLN A 1 85 ? 10.320 14.581 0.010 1.00 87.62 85 GLN A N 1
ATOM 606 C CA . GLN A 1 85 ? 8.886 14.805 -0.134 1.0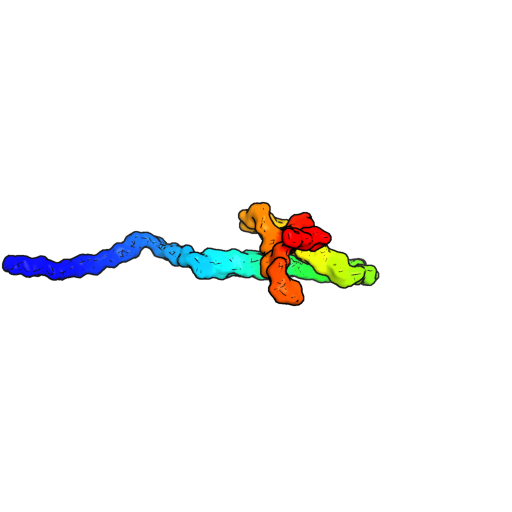0 87.62 85 GLN A CA 1
ATOM 607 C C . GLN A 1 85 ? 8.106 13.536 0.248 1.00 87.62 85 GLN A C 1
ATOM 609 O O . GLN A 1 85 ? 8.417 12.464 -0.283 1.00 87.62 85 GLN A O 1
ATOM 614 N N . PRO A 1 86 ? 7.099 13.616 1.139 1.00 87.81 86 PRO A N 1
ATOM 615 C CA . PRO A 1 86 ? 6.194 12.497 1.370 1.00 87.81 86 PRO A CA 1
ATOM 616 C C . PRO A 1 86 ? 5.395 12.197 0.099 1.00 87.81 86 PRO A C 1
ATOM 618 O O . PRO A 1 86 ? 4.866 13.107 -0.539 1.00 87.81 86 PRO A O 1
ATOM 621 N N . ILE A 1 87 ? 5.308 10.917 -0.242 1.00 86.94 87 ILE A N 1
ATOM 622 C CA . ILE A 1 87 ? 4.500 10.388 -1.336 1.00 86.94 87 ILE A CA 1
ATOM 623 C C . ILE A 1 87 ? 3.574 9.297 -0.808 1.00 86.94 87 ILE A C 1
ATOM 625 O O . ILE A 1 87 ? 3.917 8.567 0.129 1.00 86.94 87 ILE A O 1
ATOM 629 N N . VAL A 1 88 ? 2.412 9.182 -1.442 1.00 88.50 88 VAL A N 1
ATOM 630 C CA . VAL A 1 88 ? 1.467 8.092 -1.213 1.00 88.50 88 VAL A CA 1
ATOM 631 C C . VAL A 1 88 ? 1.314 7.326 -2.517 1.00 88.50 88 VAL A C 1
ATOM 633 O O . VAL A 1 88 ? 1.048 7.914 -3.568 1.00 88.50 88 VAL A O 1
ATOM 636 N N . VAL A 1 89 ? 1.529 6.018 -2.445 1.00 87.06 89 VAL A N 1
ATOM 637 C CA . VAL A 1 89 ? 1.350 5.099 -3.567 1.00 87.06 89 VAL A CA 1
ATOM 638 C C . VAL A 1 89 ? 0.107 4.270 -3.297 1.00 87.06 89 VAL A C 1
ATOM 640 O O . VAL A 1 89 ? 0.074 3.510 -2.328 1.00 87.06 89 VAL A O 1
ATOM 643 N N . ASP A 1 90 ? -0.895 4.423 -4.156 1.00 88.12 90 ASP A N 1
ATOM 644 C CA . ASP A 1 90 ? -2.074 3.565 -4.181 1.00 88.12 90 ASP A CA 1
ATOM 645 C C . ASP A 1 90 ? -1.701 2.222 -4.817 1.00 88.12 90 ASP A C 1
ATOM 647 O O . ASP A 1 90 ? -1.298 2.163 -5.979 1.00 88.12 90 ASP A O 1
ATOM 651 N N . LEU A 1 91 ? -1.823 1.135 -4.058 1.00 87.56 91 LEU A N 1
ATOM 652 C CA . LEU A 1 91 ? -1.476 -0.203 -4.532 1.00 87.56 91 LEU A CA 1
ATOM 653 C C . LEU A 1 91 ? -2.531 -0.808 -5.463 1.00 87.56 91 LEU A C 1
ATOM 655 O O . LEU A 1 91 ? -2.254 -1.823 -6.093 1.00 87.56 91 LEU A O 1
ATOM 659 N N . GLN A 1 92 ? -3.713 -0.197 -5.598 1.00 84.50 92 GLN A N 1
ATOM 660 C CA . GLN A 1 92 ? -4.669 -0.544 -6.657 1.00 84.50 92 GLN A CA 1
ATOM 661 C C . GLN A 1 92 ? -4.319 0.122 -7.995 1.00 84.50 92 GLN A C 1
ATOM 663 O O . GLN A 1 92 ? -4.778 -0.323 -9.048 1.00 84.50 92 GLN A O 1
ATOM 668 N N . ALA A 1 93 ? -3.517 1.190 -7.966 1.00 83.12 93 ALA A N 1
ATOM 669 C CA . ALA A 1 93 ? -3.095 1.940 -9.143 1.00 83.12 93 ALA A CA 1
ATOM 670 C C . ALA A 1 93 ? -1.644 2.450 -9.002 1.00 83.12 93 ALA A C 1
ATOM 672 O O . ALA A 1 93 ? -1.413 3.664 -9.045 1.00 83.12 93 ALA A O 1
ATOM 673 N N . PRO A 1 94 ? -0.644 1.552 -8.891 1.00 75.19 94 PRO A N 1
ATOM 674 C CA . PRO A 1 94 ? 0.729 1.925 -8.528 1.00 75.19 94 PRO A CA 1
ATOM 675 C C . PRO A 1 94 ? 1.415 2.852 -9.541 1.00 75.19 94 PRO A C 1
ATOM 677 O O . PRO A 1 94 ? 2.303 3.618 -9.176 1.00 75.19 94 PRO A O 1
ATOM 680 N N . GLN A 1 95 ? 0.938 2.875 -10.789 1.00 73.06 95 GLN A N 1
ATOM 681 C CA . GLN A 1 95 ? 1.439 3.770 -11.838 1.00 73.06 95 GLN A CA 1
ATOM 682 C C . GLN A 1 95 ? 1.039 5.242 -11.659 1.00 73.06 95 GLN A C 1
ATOM 684 O O . GLN A 1 95 ? 1.512 6.111 -12.393 1.00 73.06 95 GLN A O 1
ATOM 689 N N . ARG A 1 96 ? 0.147 5.548 -10.710 1.00 68.19 96 ARG A N 1
ATOM 690 C CA . ARG A 1 96 ? -0.265 6.917 -10.388 1.00 68.19 96 ARG A CA 1
ATOM 691 C C . ARG A 1 96 ? 0.114 7.233 -8.946 1.00 68.19 96 ARG A C 1
ATOM 693 O O . ARG A 1 96 ?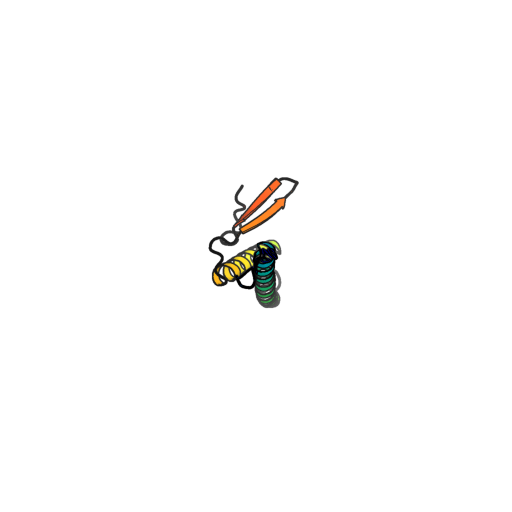 -0.736 7.115 -8.066 1.00 68.19 96 ARG A O 1
ATOM 700 N N . PRO A 1 97 ? 1.357 7.672 -8.682 1.00 60.31 97 PRO A N 1
ATOM 701 C CA . PRO A 1 97 ? 1.664 8.251 -7.384 1.00 60.31 97 PRO A CA 1
ATOM 702 C C . PRO A 1 97 ? 0.733 9.448 -7.157 1.00 60.31 97 PRO A C 1
ATOM 704 O O . PRO A 1 97 ? 0.727 10.408 -7.933 1.00 60.31 97 PRO A O 1
ATOM 707 N N . THR A 1 98 ? -0.101 9.371 -6.122 1.00 56.50 98 THR A N 1
ATOM 708 C CA . THR A 1 98 ? -0.947 10.490 -5.705 1.00 56.50 98 THR A CA 1
ATOM 709 C C . THR A 1 98 ? -0.046 11.562 -5.097 1.00 56.50 98 THR A C 1
ATOM 711 O O . THR A 1 98 ? 0.678 11.292 -4.136 1.00 56.50 98 THR A O 1
ATOM 714 N N . ARG A 1 99 ? -0.034 12.746 -5.721 1.00 50.47 99 ARG A N 1
ATOM 715 C CA . ARG A 1 99 ? 0.759 13.913 -5.308 1.00 50.47 99 ARG A CA 1
ATOM 716 C C . ARG A 1 99 ? 0.053 14.714 -4.221 1.00 50.47 99 ARG A C 1
ATOM 718 O O . ARG A 1 99 ? -1.168 14.930 -4.373 1.00 50.47 99 ARG A O 1
#

pLDDT: mean 71.36, std 14.9, range [38.38, 90.25]

Foldseek 3Di:
DDDDDDPDDDPDDPPPCDPVNVVVVLVVQLVVQLVVLVVVLVVVCVVDPDDDVVVSVLSSLLSSLVSVVVVVNPWDWDWDADPNRIWIAGSNCRVDTDD

Solvent-accessible surface area (backbone atoms only — not comparable to full-atom values): 5954 Å² total; per-residue (Å²): 139,85,86,82,79,79,78,76,79,74,87,83,69,80,87,73,73,44,72,67,53,51,49,51,49,52,51,49,50,52,54,50,28,45,51,51,26,50,52,53,46,54,60,50,48,76,70,48,85,86,69,61,73,67,59,57,50,46,53,39,38,33,42,28,19,51,44,35,40,76,70,68,39,92,75,40,66,47,82,48,69,60,97,86,41,80,40,40,32,37,15,90,45,48,92,51,65,52,128

Mean predicted aligned error: 14.06 Å

Radius of gyration: 22.3 Å; Cα contacts (8 Å, |Δi|>4): 74; chains: 1; bounding box: 27×33×85 Å

Secondary structure (DSSP, 8-state):
------------S-----HHHHHHHHHHHHHHHHHHHHHHHHHHHTTSTT--HHHHHHHHHHHHHHHHHHTT-SS-EEEEEETTEEEEEETTSTTSEE-

=== Feature glossary ===
Feature key, reading from the visual/contextual features back to the raw sequence:

Rendered structure images. Structure images are PyMOL renders from six orthogonal camera directions. Cartoon representation draws helices as coils and strands as arrows; sticks shows the backbone as bonds; surface shows the solvent-excluded envelope. Rainbow coloring maps sequence position to hue (blue→red, N→C); chain coloring assigns a distinct color per polypeptide.

Contact-map, Ramachandran, and PAE plots. Three diagnostic plots accompany the record. The Cα contact map visualizes the tertiary structure as a 2D adjacency matrix (8 Å cutoff, sequence-local contacts suppressed). The Ramachandran plot shows the distribution of backbone (φ, ψ) torsions, with points in the α and β basins reflecting secondary structure content. The PAE plot shows AlphaFold's inter-residue confidence as a color matrix.

InterPro / GO / CATH / organism. The annotation block draws on four external resources. InterPro: which protein families and domains the sequence belongs to. GO: standardized terms for what the protein does, what process it participates in, and where in the cell it acts. CATH: which structural fold it has in the CATH hierarchy. Organism: the species of origin.

Nearest PDB structures. Structural nearest neighbors (via Foldseek easy-search vs the PDB). Reported per hit: target PDB id, E-value, and alignment TM-score. A TM-score above ~0.5 is the conventional threshold for 'same fold'.

Predicted aligned error. Predicted aligned error is AlphaFold's pairwise confidence. Unlike pLDDT (per-residue), PAE is per-residue-pair and captures whether two parts of the structure are correctly placed relative to each other. Units are ångströms of expected positional error.

Solvent-accessible surface area. SASA measures how much of the protein is reachable by solvent. It is computed by rolling a water-sized probe over the atomic surface and summing the exposed area (Å²). Per-residue SASA distinguishes core (buried, low SASA) from surface (exposed, high SASA) residues; total SASA is a whole-molecule size measure.

B-factor. Crystallographic B-factors measure how much each atom's electron density is smeared out, in Å². They rise in mobile loops and surface residues and fall in the buried interior. In AlphaFold models this column is repurposed to hold pLDDT instead.

pLDDT. For AlphaFold models, the B-factor field carries pLDDT — the model's own estimate of local accuracy on a 0–100 scale. Regions with pLDDT<50 should be treated as essentially unmodeled; they often correspond to intrinsically disordered segments.

Backbone torsions (φ/ψ). φ (phi) and ψ (psi) are the two rotatable backbone dihedrals per residue: φ is the C(i-1)–N–Cα–C torsion, ψ is the N–Cα–C–N(i+1) torsion, both in degrees on (−180°, 180°]. α-helical residues cluster near (−60°, −45°); β-strand residues near (−120°, +130°). A Ramachandran plot is simply a scatter of (φ, ψ) for every residue.

Radius of gyration, Cα contacts, bounding box. Radius of gyration (Rg) is the root-mean-square distance of Cα atoms from their centroid — a single number for overall size and compactness. A globular domain of N residues has Rg ≈ 2.2·N^0.38 Å; an extended or disordered chain has a much larger Rg. The Cα contact count is the number of residue pairs whose Cα atoms are within 8 Å and are more than four positions apart in sequence — a standard proxy for tertiary packing density. The bounding box is the smallest axis-aligned box enclosing all Cα atoms.

Secondary structure (3-state, P-SEA). Three-state secondary structure (P-SEA) collapses the eight DSSP classes into helix (a), strand (b), and coil (c). P-SEA assigns these from Cα geometry alone — distances and angles — without requiring backbone oxygens, so it works on any Cα trace.

Secondary structure (8-state, DSSP). 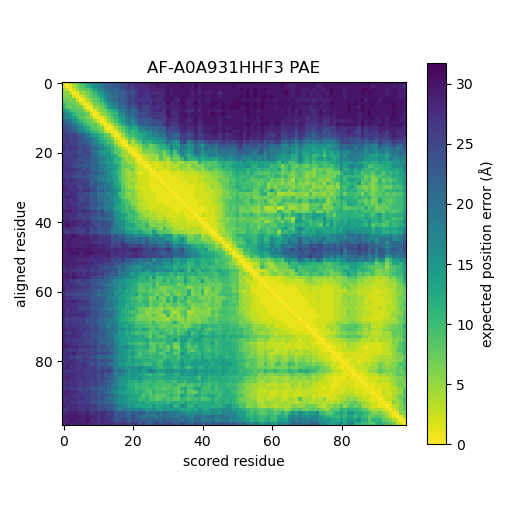Secondary structure is the local, repeating backbone conformation. DSSP classifies it into eight states by reading the hydrogen-bond network: three helix types (H, G, I), two β types (E, B), two non-regular types (T, S), and unstructured coil (-).

Foldseek 3Di. The Foldseek 3Di string encodes local tertiary geometry as a 20-letter alphabet — one character per residue — derived from the relative positions of nearby Cα atoms. Unlike the amino-acid sequence, 3Di is a direct function of the 3D structure, so two proteins with the same fold have similar 3Di strings even at low sequence identity.

mmCIF coordinates. Structure coordinates are given as an mmCIF _atom_site loop: one row per atom with element, residue name, chain id, sequence number, and x/y/z position in Å. Only the four main-chain atoms per residue are included here; side chains are omitted to keep the record compact.

Sequence. This is the polypeptide sequence — one letter per residue, N-terminus first. Length ranges from a few dozen residues for small domains to over a thousand for large multi-domain proteins.